Protein AF-A0A2P5N8L2-F1 (afdb_monomer_lite)

Sequence (151 aa):
MQLAEHYARPVFGKLGGFFQRVNDFKDTFNIRWGRIEFDMFHGLSANLKVVIKVYRDAVCETYIVDTDPYDIEWDRHKRATRDFYIQPFSTHFGRINCVKFSFIVHLGEHAIPSRNEYIFMDWHQLQDGQHQHHSMTDEHATPNRHRTHEI

pLDDT: mean 90.93, std 7.06, range [54.38, 98.31]

Structure (mmCIF, N/CA/C/O backbone):
data_AF-A0A2P5N8L2-F1
#
_entry.id   AF-A0A2P5N8L2-F1
#
loop_
_atom_site.group_PDB
_atom_site.id
_atom_site.type_symbol
_atom_site.label_atom_id
_atom_site.label_alt_id
_atom_site.label_comp_id
_atom_site.label_asym_id
_atom_site.label_entity_id
_atom_site.label_seq_id
_atom_site.pdbx_PDB_ins_code
_atom_site.Cartn_x
_atom_site.Cartn_y
_atom_site.Cartn_z
_atom_site.occupancy
_atom_site.B_iso_or_equiv
_atom_site.auth_seq_id
_atom_site.auth_comp_id
_atom_site.auth_asym_id
_atom_site.auth_atom_id
_atom_site.pdbx_PDB_model_num
ATOM 1 N N . MET A 1 1 ? 7.253 -19.090 -13.077 1.00 62.72 1 MET A N 1
ATOM 2 C CA . MET A 1 1 ? 6.172 -18.170 -12.667 1.00 62.72 1 MET A CA 1
ATOM 3 C C . MET A 1 1 ? 6.784 -16.787 -12.546 1.00 62.72 1 MET A C 1
ATOM 5 O O . MET A 1 1 ? 7.784 -16.664 -11.849 1.00 62.72 1 MET A O 1
ATOM 9 N N . GLN A 1 2 ? 6.292 -15.801 -13.296 1.00 81.06 2 GLN A N 1
ATOM 10 C CA . GLN A 1 2 ? 6.745 -14.417 -13.132 1.00 81.06 2 GLN A CA 1
ATOM 11 C C . GLN A 1 2 ? 6.277 -13.910 -11.762 1.00 81.06 2 GLN A C 1
ATOM 13 O O . GLN A 1 2 ? 5.165 -14.223 -11.340 1.00 81.06 2 GLN A O 1
ATOM 18 N N . LEU A 1 3 ? 7.150 -13.201 -11.050 1.00 89.00 3 LEU A N 1
ATOM 19 C CA . LEU A 1 3 ? 6.855 -12.599 -9.752 1.00 89.00 3 LEU A CA 1
ATOM 20 C C . LEU A 1 3 ? 6.806 -11.088 -9.927 1.00 89.00 3 LEU A C 1
ATOM 22 O O . LEU A 1 3 ? 7.628 -10.538 -10.661 1.00 89.00 3 LEU A O 1
ATOM 26 N N . ALA A 1 4 ? 5.882 -10.418 -9.240 1.00 93.06 4 ALA A N 1
ATOM 27 C CA . ALA A 1 4 ? 5.792 -8.963 -9.312 1.00 93.06 4 ALA A CA 1
ATOM 28 C C . ALA A 1 4 ? 7.102 -8.300 -8.857 1.00 93.06 4 ALA A C 1
ATOM 30 O O . ALA A 1 4 ? 7.502 -7.282 -9.413 1.00 93.06 4 ALA A O 1
ATOM 31 N N . GLU A 1 5 ? 7.811 -8.927 -7.915 1.00 94.31 5 GLU A N 1
ATOM 32 C CA . GLU A 1 5 ? 9.109 -8.492 -7.397 1.00 94.31 5 GLU A CA 1
ATOM 33 C C . GLU A 1 5 ? 10.221 -8.436 -8.462 1.00 94.31 5 GLU A C 1
ATOM 35 O O . GLU A 1 5 ? 11.207 -7.731 -8.274 1.00 94.31 5 GLU A O 1
ATOM 40 N N . HIS A 1 6 ? 10.078 -9.134 -9.597 1.00 94.25 6 HIS A N 1
ATOM 41 C CA . HIS A 1 6 ? 11.011 -8.985 -10.723 1.00 94.25 6 HIS A CA 1
ATOM 42 C C . HIS A 1 6 ? 10.843 -7.644 -11.452 1.00 94.25 6 HIS A C 1
ATOM 44 O O . HIS A 1 6 ? 11.760 -7.207 -12.140 1.00 94.25 6 HIS A O 1
ATOM 50 N N . TYR A 1 7 ? 9.680 -7.005 -11.315 1.00 95.12 7 TYR A N 1
ATOM 51 C CA . TYR A 1 7 ? 9.326 -5.770 -12.013 1.00 95.12 7 TYR A CA 1
ATOM 52 C C . TYR A 1 7 ? 9.237 -4.568 -11.084 1.00 95.12 7 TYR A C 1
ATOM 54 O O . TYR A 1 7 ? 9.360 -3.442 -11.556 1.00 95.12 7 TYR A O 1
ATOM 62 N N . ALA A 1 8 ? 8.989 -4.783 -9.794 1.00 96.06 8 ALA A N 1
ATOM 63 C CA . ALA A 1 8 ? 8.786 -3.705 -8.846 1.00 96.06 8 ALA A CA 1
ATOM 64 C C . ALA A 1 8 ? 9.315 -4.057 -7.460 1.00 96.06 8 ALA A C 1
ATOM 66 O O . ALA A 1 8 ? 9.158 -5.182 -6.987 1.00 96.06 8 ALA A O 1
ATOM 67 N N . ARG A 1 9 ? 9.875 -3.065 -6.772 1.00 95.88 9 ARG A N 1
ATOM 68 C CA . ARG A 1 9 ? 10.335 -3.190 -5.390 1.00 95.88 9 ARG A CA 1
ATOM 69 C C . ARG A 1 9 ? 9.760 -2.054 -4.548 1.00 95.88 9 ARG A C 1
ATOM 71 O O . ARG A 1 9 ? 9.991 -0.899 -4.898 1.00 95.88 9 ARG A O 1
ATOM 78 N N . PRO A 1 10 ? 9.059 -2.334 -3.434 1.00 96.12 10 PRO A N 1
ATOM 79 C CA . PRO A 1 10 ? 8.717 -1.285 -2.484 1.00 96.12 10 PRO A CA 1
ATOM 80 C C . PRO A 1 10 ? 9.999 -0.744 -1.848 1.00 96.12 10 PRO A C 1
ATOM 82 O O . PRO A 1 10 ? 10.860 -1.518 -1.427 1.00 96.12 10 PRO A O 1
ATOM 85 N N . VAL A 1 11 ? 10.126 0.579 -1.768 1.00 95.44 11 VAL A N 1
ATOM 86 C CA . VAL A 1 11 ? 11.339 1.236 -1.252 1.00 95.44 11 VAL A CA 1
ATOM 87 C C . VAL A 1 11 ? 11.077 2.110 -0.039 1.00 95.44 11 VAL A C 1
ATOM 89 O O . VAL A 1 11 ? 11.928 2.182 0.847 1.00 95.44 11 VAL A O 1
ATOM 92 N N . PHE A 1 12 ? 9.904 2.737 0.054 1.00 95.25 12 PHE A N 1
ATOM 93 C CA . PHE A 1 12 ? 9.638 3.702 1.116 1.00 95.25 12 PHE A CA 1
ATOM 94 C C . PHE A 1 12 ? 8.171 3.750 1.533 1.00 95.25 12 PHE A C 1
ATOM 96 O O . PHE A 1 12 ? 7.277 3.621 0.697 1.00 95.25 12 PHE A O 1
ATOM 103 N N . GLY A 1 13 ? 7.933 3.986 2.823 1.00 95.06 13 GLY A N 1
ATOM 104 C CA . GLY A 1 13 ? 6.614 4.232 3.398 1.00 95.06 13 GLY A CA 1
ATOM 105 C C . GLY A 1 13 ? 6.562 5.528 4.186 1.00 95.06 13 GLY A C 1
ATOM 106 O O . GLY A 1 13 ? 7.509 5.898 4.883 1.00 95.06 13 GLY A O 1
ATOM 107 N N . LYS A 1 14 ? 5.426 6.215 4.080 1.00 95.75 14 LYS A N 1
ATOM 108 C CA . LYS A 1 14 ? 5.109 7.441 4.815 1.00 95.75 14 LYS A CA 1
ATOM 109 C C . LYS A 1 14 ? 3.773 7.266 5.507 1.00 95.75 14 LYS A C 1
ATOM 111 O O . LYS A 1 14 ? 2.795 6.972 4.829 1.00 95.75 14 LYS A O 1
ATOM 116 N N . LEU A 1 15 ? 3.722 7.500 6.811 1.00 94.69 15 LEU A N 1
ATOM 117 C CA . LEU A 1 15 ? 2.479 7.590 7.568 1.00 94.69 15 LEU A CA 1
ATOM 118 C C . LEU A 1 15 ? 2.409 8.958 8.240 1.00 94.69 15 LEU A C 1
ATOM 120 O O . LEU A 1 15 ? 3.269 9.324 9.041 1.00 94.69 15 LEU A O 1
ATOM 124 N N . GLY A 1 16 ? 1.381 9.723 7.898 1.00 94.00 16 GLY A N 1
ATOM 125 C CA . GLY A 1 16 ? 1.122 11.021 8.501 1.00 94.00 16 GLY A CA 1
ATOM 126 C C . GLY A 1 16 ? 0.692 10.918 9.962 1.00 94.00 16 GLY A C 1
ATOM 127 O O . GLY A 1 16 ? 0.313 9.850 10.455 1.00 94.00 16 GLY A O 1
ATOM 128 N N . GLY A 1 17 ? 0.715 12.054 10.655 1.00 93.38 17 GLY A N 1
ATOM 129 C CA . GLY A 1 17 ? 0.141 12.169 11.993 1.00 93.38 17 GLY A CA 1
ATOM 130 C C . GLY A 1 17 ? -1.385 12.043 11.997 1.00 93.38 17 GLY A C 1
ATOM 131 O O . GLY A 1 17 ? -2.035 11.954 10.949 1.00 93.38 17 GLY A O 1
ATOM 132 N N . PHE A 1 18 ? -1.969 12.033 13.194 1.00 92.56 18 PHE A N 1
ATOM 133 C CA . PHE A 1 18 ? -3.422 12.037 13.348 1.00 92.56 18 PHE A CA 1
ATOM 134 C C . PHE A 1 18 ? -4.020 13.370 12.910 1.00 92.56 18 PHE A C 1
ATOM 136 O O . PHE A 1 18 ? -3.528 14.438 13.272 1.00 92.56 18 PHE A O 1
ATOM 143 N N . PHE A 1 19 ? -5.146 13.303 12.210 1.00 93.69 19 PHE A N 1
ATOM 144 C CA . PHE A 1 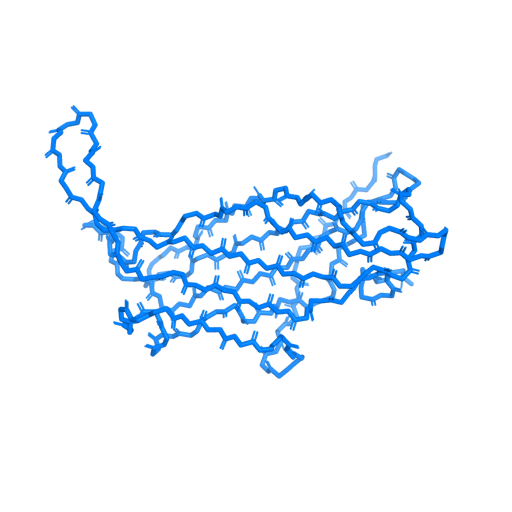19 ? -5.997 14.462 11.991 1.00 93.69 19 PHE A CA 1
ATOM 145 C C . PHE A 1 19 ? -7.470 14.063 12.029 1.00 93.69 19 PHE A C 1
ATOM 147 O O . PHE A 1 19 ? -7.843 12.931 11.710 1.00 93.69 19 PHE A O 1
ATOM 154 N N . GLN A 1 20 ? -8.307 15.004 12.455 1.00 93.44 20 GLN A N 1
ATOM 155 C CA . GLN A 1 20 ? -9.721 14.762 12.700 1.00 93.44 20 GLN A CA 1
ATOM 156 C C . GLN A 1 20 ? -10.543 14.986 11.428 1.00 93.44 20 GLN A C 1
ATOM 158 O O . GLN A 1 20 ? -10.309 15.917 10.649 1.00 93.44 20 GLN A O 1
ATOM 163 N N . ARG A 1 21 ? -11.542 14.133 11.233 1.00 93.81 21 ARG A N 1
ATOM 164 C CA . ARG A 1 21 ? -12.612 14.290 10.252 1.00 93.81 21 ARG A CA 1
ATOM 165 C C . ARG A 1 21 ? -13.960 14.187 10.948 1.00 93.81 21 ARG A C 1
ATOM 167 O O . ARG A 1 21 ? -14.063 13.688 12.067 1.00 93.81 21 ARG A O 1
ATOM 174 N N . VAL A 1 22 ? -14.974 14.704 10.268 1.00 92.88 22 VAL A N 1
ATOM 175 C CA . VAL A 1 22 ? -16.368 14.677 10.702 1.00 92.88 22 VAL A CA 1
ATOM 176 C C . VAL A 1 22 ? -17.162 13.996 9.596 1.00 92.88 22 VAL A C 1
ATOM 178 O O . VAL A 1 22 ? -16.955 14.325 8.427 1.00 92.88 22 VAL A O 1
ATOM 181 N N . ASN A 1 23 ? -17.999 13.018 9.943 1.00 89.12 23 ASN A N 1
ATOM 182 C CA . ASN A 1 23 ? -18.894 12.370 8.980 1.00 89.12 23 ASN A CA 1
ATOM 183 C C . ASN A 1 23 ? -20.204 13.167 8.828 1.00 89.12 23 ASN A C 1
ATOM 185 O O . ASN A 1 23 ? -20.453 14.140 9.543 1.00 89.12 23 ASN A O 1
ATOM 189 N N . ASP A 1 24 ? -21.081 12.709 7.936 1.00 93.44 24 ASP A N 1
ATOM 190 C CA . ASP A 1 24 ? -22.389 13.334 7.700 1.00 93.44 24 ASP A CA 1
ATOM 191 C C . ASP A 1 24 ? -23.321 13.275 8.927 1.00 93.44 24 ASP A C 1
ATOM 193 O O . ASP A 1 24 ? -24.225 14.099 9.069 1.00 93.44 24 ASP A O 1
ATOM 197 N N . PHE A 1 25 ? -23.066 12.349 9.858 1.00 92.00 25 PHE A N 1
ATOM 198 C CA . PHE A 1 25 ? -23.776 12.214 11.135 1.00 92.00 25 PHE A CA 1
ATOM 199 C C . PHE A 1 25 ? -23.221 13.119 12.246 1.00 92.00 25 PHE A C 1
ATOM 201 O O . PHE A 1 25 ? -23.744 13.111 13.358 1.00 92.00 25 PHE A O 1
ATOM 208 N N . LYS A 1 26 ? -22.209 13.946 11.942 1.00 90.69 26 LYS A N 1
ATOM 209 C CA . LYS A 1 26 ? -21.472 14.810 12.882 1.00 90.69 26 LYS A CA 1
ATOM 210 C C . LYS A 1 26 ? -20.614 14.064 13.905 1.00 90.69 26 LYS A C 1
ATOM 212 O O . LYS A 1 26 ? -20.100 14.692 14.833 1.00 90.69 26 LYS A O 1
ATOM 217 N N . ASP A 1 27 ? -20.386 12.770 13.715 1.00 88.88 27 ASP A N 1
ATOM 218 C CA . ASP A 1 27 ? -19.411 12.042 14.514 1.00 88.88 27 ASP A CA 1
ATOM 219 C C . ASP A 1 27 ? -18.009 12.447 14.092 1.00 88.88 27 ASP A C 1
ATOM 221 O O . ASP A 1 27 ? -17.670 12.499 12.903 1.00 88.88 27 ASP A O 1
ATOM 225 N N . THR A 1 28 ? -17.172 12.696 15.089 1.00 91.00 28 THR A N 1
ATOM 226 C CA . THR A 1 28 ? -15.777 13.036 14.857 1.00 91.00 28 THR A CA 1
ATOM 227 C C . THR A 1 28 ? -14.883 11.825 15.064 1.00 91.00 28 THR A C 1
ATOM 229 O O . THR A 1 28 ? -15.039 11.092 16.040 1.00 91.00 28 THR A O 1
ATOM 232 N N . PHE A 1 29 ? -13.918 11.635 14.173 1.00 90.94 29 PHE A N 1
ATOM 233 C CA . PHE A 1 29 ? -12.988 10.514 14.226 1.00 90.94 29 PHE A CA 1
ATOM 234 C C . PHE A 1 29 ? -11.620 10.921 13.685 1.00 90.94 29 PHE A C 1
ATOM 236 O O . PHE A 1 29 ? -11.500 11.825 12.859 1.00 90.94 29 PHE A O 1
ATOM 243 N N . ASN A 1 30 ? -10.576 10.248 14.164 1.00 91.88 30 ASN A N 1
ATOM 244 C CA . ASN A 1 30 ? -9.213 10.484 13.706 1.00 91.88 30 ASN A CA 1
ATOM 245 C C . ASN A 1 30 ? -8.864 9.533 12.566 1.00 91.88 30 ASN A C 1
ATOM 247 O O . ASN A 1 30 ? -9.161 8.338 12.627 1.00 91.88 30 ASN A O 1
ATOM 251 N N . ILE A 1 31 ? -8.177 10.063 11.562 1.00 93.81 31 ILE A N 1
ATOM 252 C CA . ILE A 1 31 ? -7.580 9.293 10.477 1.00 93.81 31 ILE A CA 1
ATOM 253 C C . ILE A 1 31 ? -6.101 9.641 10.333 1.00 93.81 31 ILE A C 1
ATOM 255 O O . ILE A 1 31 ? -5.624 10.660 10.837 1.00 93.81 31 ILE A O 1
ATOM 259 N N . ARG A 1 32 ? -5.372 8.761 9.652 1.00 94.31 32 ARG A N 1
ATOM 260 C CA . ARG A 1 32 ? -3.986 8.970 9.229 1.00 94.31 32 ARG A CA 1
ATOM 261 C C . ARG A 1 32 ? -3.896 8.673 7.743 1.00 94.31 32 ARG A C 1
ATOM 263 O O . ARG A 1 32 ? -4.578 7.769 7.262 1.00 94.31 32 ARG A O 1
ATOM 270 N N . TRP A 1 33 ? -3.080 9.433 7.025 1.00 95.69 33 TRP A N 1
ATOM 271 C CA . TRP A 1 33 ? -2.813 9.175 5.613 1.00 95.69 33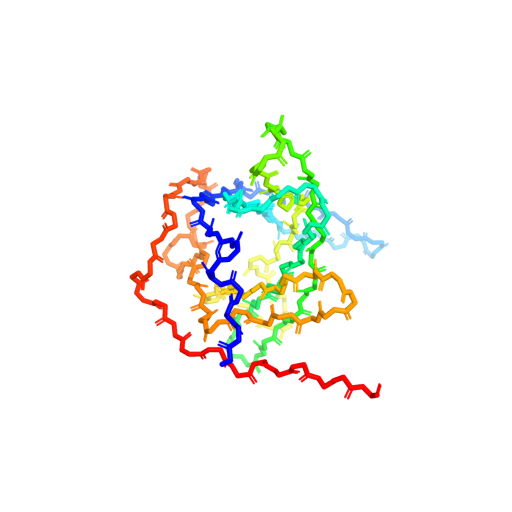 TRP A CA 1
ATOM 272 C C . TRP A 1 33 ? -1.527 8.367 5.463 1.00 95.69 33 TRP A C 1
ATOM 274 O O . TRP A 1 33 ? -0.587 8.553 6.235 1.00 95.69 33 TRP A O 1
ATOM 284 N N . GLY A 1 34 ? -1.495 7.471 4.487 1.00 95.94 34 GLY A N 1
ATOM 285 C CA . GLY A 1 34 ? -0.356 6.636 4.152 1.00 95.94 34 GLY A CA 1
ATOM 286 C C . GLY A 1 34 ? 0.019 6.773 2.682 1.00 95.94 34 GLY A C 1
ATOM 287 O O . GLY A 1 34 ? -0.839 7.031 1.836 1.00 95.94 34 GLY A O 1
ATOM 288 N N . ARG A 1 35 ? 1.305 6.591 2.383 1.00 97.38 35 ARG A N 1
ATOM 289 C CA . ARG A 1 35 ? 1.838 6.555 1.019 1.00 97.38 35 ARG A CA 1
ATOM 290 C C . ARG A 1 35 ? 2.999 5.574 0.916 1.00 97.38 35 ARG A C 1
ATOM 292 O O . ARG A 1 35 ? 3.848 5.543 1.805 1.00 97.38 35 ARG A O 1
ATOM 299 N N . ILE A 1 36 ? 3.038 4.795 -0.163 1.00 97.69 36 ILE A N 1
ATOM 300 C CA . ILE A 1 36 ? 4.093 3.807 -0.436 1.00 97.69 36 ILE A CA 1
ATOM 301 C C . ILE A 1 36 ? 4.724 4.113 -1.793 1.00 97.69 36 ILE A C 1
ATOM 303 O O . ILE A 1 36 ? 4.014 4.391 -2.760 1.00 97.69 36 ILE A O 1
ATOM 307 N N . GLU A 1 37 ? 6.050 4.065 -1.857 1.00 97.75 37 GLU A N 1
ATOM 308 C CA . GLU A 1 37 ? 6.848 4.300 -3.061 1.00 97.75 37 GLU A CA 1
ATOM 309 C C . GLU A 1 37 ? 7.522 3.006 -3.529 1.00 97.75 37 GLU A C 1
ATOM 311 O O . GLU A 1 37 ? 7.927 2.168 -2.715 1.00 97.75 37 GLU A O 1
ATOM 316 N N . PHE A 1 38 ? 7.647 2.867 -4.848 1.00 97.62 38 PHE A N 1
ATOM 317 C CA . PHE A 1 38 ? 8.187 1.701 -5.535 1.00 97.62 38 PHE A CA 1
ATOM 318 C C . PHE A 1 38 ? 9.185 2.120 -6.611 1.00 97.62 38 PHE A C 1
ATOM 320 O O . PHE A 1 38 ? 8.910 3.041 -7.385 1.00 97.62 38 PHE A O 1
ATOM 327 N N . ASP A 1 39 ? 10.277 1.368 -6.713 1.00 97.00 39 ASP A N 1
ATOM 328 C CA . ASP A 1 39 ? 11.113 1.340 -7.910 1.00 97.00 39 ASP A CA 1
ATOM 329 C C . ASP A 1 39 ? 10.533 0.318 -8.894 1.00 97.00 39 ASP A C 1
ATOM 331 O O . ASP A 1 39 ? 10.191 -0.797 -8.494 1.00 97.00 39 ASP A O 1
ATOM 335 N N . MET A 1 40 ? 10.430 0.686 -10.173 1.00 96.50 40 MET A N 1
ATOM 336 C CA . MET A 1 40 ? 9.958 -0.176 -11.259 1.00 96.50 40 MET A CA 1
ATOM 337 C C . MET A 1 40 ? 11.102 -0.469 -12.231 1.00 96.50 40 MET A C 1
ATOM 339 O O . MET A 1 40 ? 11.661 0.442 -12.841 1.00 96.50 40 MET A O 1
ATOM 343 N N . PHE A 1 41 ? 11.401 -1.748 -12.441 1.00 94.31 41 PHE A N 1
ATOM 344 C CA . PHE A 1 41 ? 12.468 -2.246 -13.322 1.00 94.31 41 PHE A CA 1
ATOM 345 C C . PHE A 1 41 ? 11.958 -2.552 -14.737 1.00 94.31 41 PHE A C 1
ATOM 347 O O . PHE A 1 41 ? 12.379 -3.510 -15.383 1.00 94.31 41 PHE A O 1
ATOM 354 N N . HIS A 1 42 ? 10.977 -1.770 -15.181 1.00 91.00 42 HIS A N 1
ATOM 355 C CA . HIS A 1 42 ? 10.390 -1.852 -16.507 1.00 91.00 42 HIS A CA 1
ATOM 356 C C . HIS A 1 42 ? 9.941 -0.454 -16.950 1.00 91.00 42 HIS A C 1
ATOM 358 O O . HIS A 1 42 ? 9.595 0.395 -16.118 1.00 91.00 42 HIS A O 1
ATOM 364 N N . GLY A 1 43 ? 9.901 -0.225 -18.265 1.00 85.69 43 GLY A N 1
ATOM 365 C CA . GLY A 1 43 ? 9.353 1.003 -18.839 1.00 85.69 43 GLY A CA 1
ATOM 366 C C . GLY A 1 43 ? 7.870 1.210 -18.489 1.00 85.69 43 GLY A C 1
ATOM 367 O O . GLY A 1 43 ? 7.209 0.323 -17.941 1.00 85.69 43 GLY A O 1
ATOM 368 N N . LEU A 1 44 ? 7.328 2.377 -18.854 1.00 86.62 44 LEU A N 1
ATOM 369 C CA . LEU A 1 44 ? 5.981 2.858 -18.483 1.00 86.62 44 LEU A CA 1
ATOM 370 C C . LEU A 1 44 ? 4.795 1.932 -18.794 1.00 86.62 44 LEU A C 1
ATOM 372 O O . LEU A 1 44 ? 3.703 2.152 -18.272 1.00 86.62 44 LEU A O 1
ATOM 376 N N . SER A 1 45 ? 4.971 0.923 -19.645 1.00 89.00 45 SER A N 1
ATOM 377 C CA . SER A 1 45 ? 3.931 -0.069 -19.926 1.00 89.00 45 SER A CA 1
ATOM 378 C C . SER A 1 45 ? 3.608 -0.969 -18.728 1.00 89.00 45 SER A C 1
ATOM 380 O O . SER A 1 45 ? 2.552 -1.599 -18.726 1.00 89.00 45 SER A O 1
ATOM 382 N N . ALA A 1 46 ? 4.473 -1.015 -17.708 1.00 92.25 46 ALA A N 1
ATOM 383 C CA . ALA A 1 46 ? 4.190 -1.689 -16.447 1.00 92.25 46 ALA A CA 1
ATOM 384 C C . ALA A 1 46 ? 3.435 -0.757 -15.484 1.00 92.25 46 ALA A C 1
ATOM 386 O O . ALA A 1 46 ? 3.941 0.290 -15.074 1.00 92.25 46 ALA A O 1
ATOM 387 N N . ASN A 1 47 ? 2.233 -1.161 -15.079 1.00 94.69 47 ASN A N 1
ATOM 388 C CA . ASN A 1 47 ? 1.449 -0.478 -14.050 1.00 94.69 47 ASN A CA 1
ATOM 389 C C . ASN A 1 47 ? 1.491 -1.270 -12.732 1.00 94.69 47 ASN A C 1
ATOM 391 O O . ASN A 1 47 ? 1.722 -2.476 -12.737 1.00 94.69 47 ASN A O 1
ATOM 395 N N . LEU A 1 48 ? 1.255 -0.606 -11.602 1.00 96.62 48 LEU A N 1
ATOM 396 C CA . LEU A 1 48 ? 1.250 -1.221 -10.278 1.00 96.62 48 LEU A CA 1
ATOM 397 C C . LEU A 1 48 ? 0.013 -0.787 -9.490 1.00 96.62 48 LEU A C 1
ATOM 399 O O . LEU A 1 48 ? -0.279 0.403 -9.370 1.00 96.62 48 LEU A O 1
ATOM 403 N N . LYS A 1 49 ? -0.698 -1.753 -8.912 1.00 96.81 49 LYS A N 1
ATOM 404 C CA . LYS A 1 49 ? -1.756 -1.510 -7.923 1.00 96.81 49 LYS A CA 1
ATOM 405 C C . LYS A 1 49 ? -1.343 -2.096 -6.585 1.00 96.81 49 LYS A C 1
ATOM 407 O O . LYS A 1 49 ? -0.727 -3.160 -6.538 1.00 96.81 49 LYS A O 1
ATOM 412 N N . VAL A 1 50 ? -1.689 -1.416 -5.498 1.00 97.50 50 VAL A N 1
ATOM 413 C CA . VAL A 1 50 ? -1.353 -1.858 -4.141 1.00 97.50 50 VAL A CA 1
ATOM 414 C C . VAL A 1 50 ? -2.605 -2.355 -3.443 1.00 97.50 50 VAL A C 1
ATOM 416 O O . VAL A 1 50 ? -3.626 -1.680 -3.440 1.00 97.50 50 VAL A O 1
ATOM 419 N N . VAL A 1 51 ? -2.521 -3.527 -2.828 1.00 96.94 51 VAL A N 1
ATOM 420 C CA . VAL A 1 51 ? -3.564 -4.088 -1.973 1.00 96.94 51 VAL A CA 1
ATOM 421 C C . VAL A 1 51 ? -3.164 -3.840 -0.522 1.00 96.94 51 VAL A C 1
ATOM 423 O O . VAL A 1 51 ? -2.232 -4.473 -0.026 1.00 96.94 51 VAL A O 1
ATOM 426 N N . ILE A 1 52 ? -3.860 -2.935 0.159 1.00 96.88 52 ILE A N 1
ATOM 427 C CA . ILE A 1 52 ? -3.661 -2.626 1.579 1.00 96.88 52 ILE A CA 1
ATOM 428 C C . ILE A 1 52 ? -4.559 -3.529 2.419 1.00 96.88 52 ILE A C 1
ATOM 430 O O . ILE A 1 52 ? -5.748 -3.655 2.135 1.00 96.88 52 ILE A O 1
ATOM 434 N N . LYS A 1 53 ? -3.998 -4.123 3.473 1.00 95.69 53 LYS A N 1
ATOM 435 C CA . LYS A 1 53 ? -4.708 -4.928 4.469 1.00 95.69 53 LYS A CA 1
ATOM 436 C C . LYS A 1 53 ? -4.552 -4.303 5.845 1.00 95.69 53 LYS A C 1
ATOM 438 O O . LYS A 1 53 ? -3.443 -4.243 6.379 1.00 95.69 53 LYS A O 1
ATOM 443 N N . VAL A 1 54 ? -5.659 -3.849 6.417 1.00 95.38 54 VAL A N 1
ATOM 444 C CA . VAL A 1 54 ? -5.710 -3.244 7.749 1.00 95.38 54 VAL A CA 1
ATOM 445 C C . VAL A 1 54 ? -6.280 -4.269 8.718 1.00 95.38 54 VAL A C 1
ATOM 447 O O . VAL A 1 54 ? -7.473 -4.568 8.695 1.00 95.38 54 VAL A O 1
ATOM 450 N N . TYR A 1 55 ? -5.412 -4.818 9.562 1.00 94.38 55 TYR A N 1
ATOM 451 C CA . TYR A 1 55 ? -5.777 -5.812 10.561 1.00 94.38 55 TYR A CA 1
ATOM 452 C C . TYR A 1 55 ? -6.205 -5.128 11.859 1.00 94.38 55 TYR A C 1
ATOM 454 O O . TYR A 1 55 ? -5.478 -4.295 12.406 1.00 94.38 55 TYR A O 1
ATOM 462 N N . ARG A 1 56 ? -7.370 -5.527 12.364 1.00 92.81 56 ARG A N 1
ATOM 463 C CA . ARG A 1 56 ? -7.908 -5.214 13.694 1.00 92.81 56 ARG A CA 1
ATOM 464 C C . ARG A 1 56 ? -8.152 -6.525 14.441 1.00 92.81 56 ARG A C 1
ATOM 466 O O . ARG A 1 56 ? -8.005 -7.596 13.855 1.00 92.81 56 ARG A O 1
ATOM 473 N N . ASP A 1 57 ? -8.568 -6.450 15.700 1.00 84.38 57 ASP A N 1
ATOM 474 C CA . ASP A 1 57 ? -8.776 -7.636 16.547 1.00 84.38 57 ASP A CA 1
ATOM 475 C C . ASP A 1 57 ? -9.679 -8.704 15.903 1.00 84.38 57 ASP A C 1
ATOM 477 O O . ASP A 1 57 ? -9.359 -9.890 15.940 1.00 84.38 57 ASP A O 1
ATOM 481 N N . ALA A 1 58 ? -10.791 -8.291 15.284 1.00 82.69 58 ALA A N 1
ATOM 482 C CA . ALA A 1 58 ? -11.800 -9.210 14.746 1.00 82.69 58 ALA A CA 1
ATOM 483 C C . ALA A 1 58 ? -11.979 -9.148 13.219 1.00 82.69 58 ALA A C 1
ATOM 485 O O . ALA A 1 58 ? -12.671 -9.996 12.656 1.00 82.69 58 ALA A O 1
ATOM 486 N N . VAL A 1 59 ? -11.403 -8.150 12.538 1.00 92.31 59 VAL A N 1
ATOM 487 C CA . VAL A 1 59 ? -11.638 -7.916 11.102 1.00 92.31 59 VAL A CA 1
ATOM 488 C C . VAL A 1 59 ? -10.342 -7.574 10.372 1.00 92.31 59 VAL A C 1
ATOM 490 O O . VAL A 1 59 ? -9.420 -6.997 10.948 1.00 92.31 59 VAL A O 1
ATOM 493 N N . CYS A 1 60 ? -10.299 -7.885 9.078 1.00 93.06 60 CYS A N 1
ATOM 494 C CA . CYS A 1 60 ? -9.263 -7.412 8.167 1.00 93.06 60 CYS A CA 1
ATOM 495 C C . CYS A 1 60 ? -9.928 -6.665 7.012 1.00 93.06 60 CYS A C 1
ATOM 497 O O . CYS A 1 60 ? -10.631 -7.262 6.196 1.00 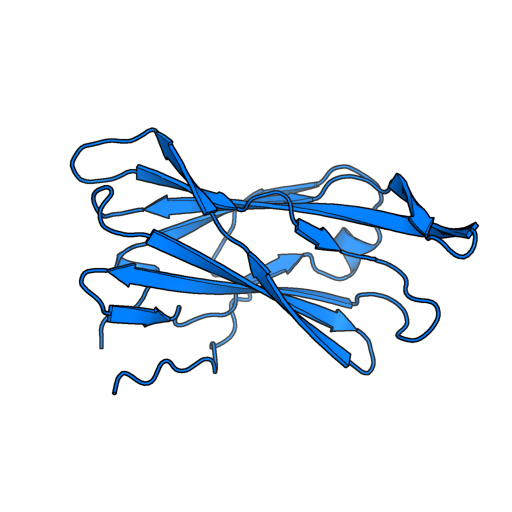93.06 60 CYS A O 1
ATOM 499 N N . GLU A 1 61 ? -9.724 -5.353 6.961 1.00 93.38 61 GLU A N 1
ATOM 500 C CA . GLU A 1 61 ? -10.209 -4.518 5.866 1.00 93.38 61 GLU A CA 1
ATOM 501 C C . GLU A 1 61 ? -9.207 -4.590 4.712 1.00 93.38 61 GLU A C 1
ATOM 503 O O . GLU A 1 61 ? -7.998 -4.505 4.934 1.00 93.38 61 GLU A O 1
ATOM 508 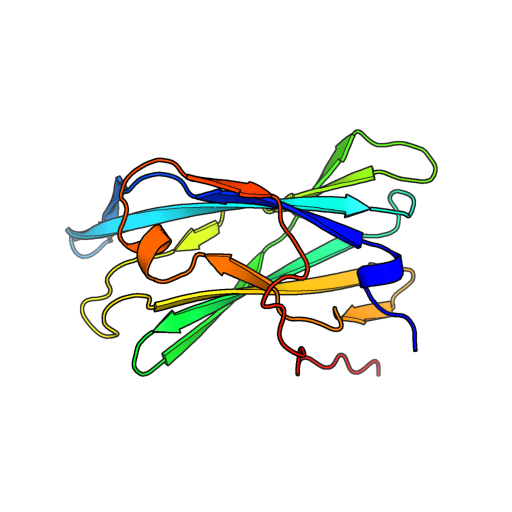N N . THR A 1 62 ? -9.692 -4.749 3.481 1.00 94.50 62 THR A N 1
ATOM 509 C CA . THR A 1 62 ? -8.838 -4.814 2.289 1.00 94.50 62 THR A CA 1
ATOM 510 C C . THR A 1 62 ? -9.229 -3.728 1.299 1.00 94.50 62 THR A C 1
ATOM 512 O O . THR A 1 62 ? -10.396 -3.614 0.934 1.00 94.50 62 THR A O 1
ATOM 515 N N . TYR A 1 63 ? -8.241 -2.966 0.837 1.00 94.06 63 TYR A N 1
ATOM 516 C CA . TYR A 1 63 ? -8.414 -1.862 -0.104 1.00 94.06 63 TYR A CA 1
ATOM 517 C C . TYR A 1 63 ? -7.443 -2.006 -1.272 1.00 94.06 63 TYR A C 1
ATOM 519 O O . TYR A 1 63 ? -6.331 -2.498 -1.091 1.00 94.06 63 TYR A O 1
ATOM 527 N N . ILE A 1 64 ? -7.835 -1.536 -2.455 1.00 95.94 64 ILE A N 1
ATOM 528 C CA . ILE A 1 64 ? -6.928 -1.391 -3.597 1.00 95.94 64 ILE A CA 1
ATOM 529 C C . ILE A 1 64 ? -6.645 0.093 -3.789 1.00 95.94 64 ILE A C 1
ATOM 531 O O . ILE A 1 64 ? -7.570 0.901 -3.844 1.00 95.94 64 ILE A O 1
ATOM 535 N N . VAL A 1 65 ? -5.368 0.440 -3.886 1.00 97.62 65 VAL A N 1
ATOM 536 C CA . VAL A 1 65 ? -4.885 1.808 -4.038 1.00 97.62 65 VAL A CA 1
ATOM 537 C C . VAL A 1 65 ? -4.139 1.921 -5.359 1.00 97.62 65 VAL A C 1
ATOM 539 O O . VAL A 1 65 ? -3.228 1.139 -5.654 1.00 97.62 65 VAL A O 1
ATOM 542 N N . ASP A 1 66 ? -4.545 2.905 -6.155 1.00 97.50 66 ASP A N 1
ATOM 543 C CA . ASP A 1 66 ? -3.868 3.252 -7.397 1.00 97.50 66 ASP A CA 1
ATOM 544 C C . ASP A 1 66 ? -2.526 3.928 -7.130 1.00 97.50 66 ASP A C 1
ATOM 546 O O . ASP A 1 66 ? -2.317 4.581 -6.102 1.00 97.50 66 ASP A O 1
ATOM 550 N N . THR A 1 67 ? -1.624 3.789 -8.096 1.00 97.88 67 THR A N 1
ATOM 551 C CA . THR A 1 67 ? -0.325 4.450 -8.072 1.00 97.88 67 THR A CA 1
ATOM 552 C C . THR A 1 67 ? -0.158 5.362 -9.275 1.00 97.88 67 THR A C 1
ATOM 554 O O . THR A 1 67 ? -0.616 5.039 -10.373 1.00 97.88 67 THR A O 1
ATOM 557 N N . ASP A 1 68 ? 0.543 6.472 -9.083 1.00 97.25 68 ASP A N 1
ATOM 558 C CA . ASP A 1 68 ? 0.887 7.421 -10.137 1.00 97.25 68 ASP A CA 1
ATOM 559 C C . ASP A 1 68 ? 2.403 7.316 -10.447 1.00 97.25 68 ASP A C 1
ATOM 561 O O . ASP A 1 68 ? 3.210 7.181 -9.514 1.00 97.25 68 ASP A O 1
ATOM 565 N N . PRO A 1 69 ? 2.814 7.317 -11.733 1.00 96.62 69 PRO A N 1
ATOM 566 C CA . PRO A 1 69 ? 4.217 7.205 -12.125 1.00 96.62 69 PRO A CA 1
ATOM 567 C C . PRO A 1 69 ? 4.965 8.535 -11.980 1.00 96.62 69 PRO A C 1
ATOM 569 O O . PRO A 1 69 ? 4.397 9.609 -12.174 1.00 96.62 69 PRO A O 1
ATOM 572 N N . TYR A 1 70 ? 6.259 8.459 -11.688 1.00 96.25 70 TYR A N 1
ATOM 573 C CA . TYR A 1 70 ? 7.182 9.593 -11.646 1.00 96.25 70 TYR A CA 1
ATOM 574 C C . TYR A 1 70 ? 8.612 9.124 -11.935 1.00 96.25 70 TYR A C 1
ATOM 576 O O . TYR A 1 70 ? 8.854 7.921 -12.013 1.00 96.25 70 TYR A O 1
ATOM 584 N N . ASP A 1 71 ? 9.542 10.072 -12.102 1.00 94.69 71 ASP A N 1
ATOM 585 C CA . ASP A 1 71 ? 10.968 9.789 -12.349 1.00 94.69 71 ASP A CA 1
ATOM 586 C C . ASP A 1 71 ? 11.159 8.777 -13.494 1.00 94.69 71 ASP A C 1
ATOM 588 O O . ASP A 1 71 ? 11.617 7.651 -13.308 1.00 94.69 71 ASP A O 1
ATOM 592 N N . ILE A 1 72 ? 10.626 9.145 -14.661 1.00 94.38 72 ILE A N 1
ATOM 593 C CA . ILE A 1 72 ? 10.404 8.231 -15.779 1.00 94.38 72 ILE A CA 1
ATOM 594 C C . ILE A 1 72 ? 11.631 8.198 -16.682 1.00 94.38 72 ILE A C 1
ATOM 596 O O . ILE A 1 72 ? 12.041 9.222 -17.227 1.00 94.38 72 ILE A O 1
ATOM 600 N N . GLU A 1 73 ? 12.117 6.991 -16.935 1.00 91.31 73 GLU A N 1
ATOM 601 C CA . GLU A 1 73 ? 13.113 6.684 -17.947 1.00 91.31 73 GLU A CA 1
ATOM 602 C C . GLU A 1 73 ? 12.569 5.645 -18.942 1.00 91.31 73 GLU A C 1
ATOM 604 O O . GLU A 1 73 ? 11.443 5.153 -18.827 1.00 91.31 73 GLU A O 1
ATOM 609 N N . TRP A 1 74 ? 13.352 5.331 -19.975 1.00 86.94 74 TRP A N 1
ATOM 610 C CA . TRP A 1 74 ? 12.914 4.431 -21.043 1.00 86.94 74 TRP A CA 1
ATOM 611 C C . TRP A 1 74 ? 12.748 2.974 -20.565 1.00 86.94 74 TRP A C 1
ATOM 613 O O . TRP A 1 74 ? 11.835 2.289 -21.026 1.00 86.94 74 TRP A O 1
ATOM 623 N N . ASP A 1 75 ? 13.588 2.512 -19.631 1.00 90.06 75 ASP A N 1
ATOM 624 C CA . ASP A 1 75 ? 13.614 1.138 -19.101 1.00 90.06 75 ASP A CA 1
ATOM 625 C C . ASP A 1 75 ? 13.176 1.008 -17.639 1.00 90.06 75 ASP A C 1
ATOM 627 O O . ASP A 1 75 ? 12.985 -0.108 -17.154 1.00 90.06 75 ASP A O 1
ATOM 631 N N . ARG A 1 76 ? 12.996 2.124 -16.933 1.00 93.25 76 ARG A N 1
ATOM 632 C CA . ARG A 1 76 ? 12.634 2.156 -15.514 1.00 93.25 76 ARG A CA 1
ATOM 633 C C . ARG A 1 76 ? 11.792 3.373 -15.185 1.00 93.25 76 ARG A C 1
ATOM 635 O O . ARG A 1 76 ? 11.802 4.368 -15.903 1.00 93.25 76 ARG A O 1
ATOM 642 N N . HIS A 1 77 ? 11.073 3.301 -14.079 1.00 96.38 77 HIS A N 1
ATOM 643 C CA . HIS A 1 77 ? 10.402 4.459 -13.500 1.00 96.38 77 HIS A CA 1
ATOM 644 C C . HIS A 1 77 ? 10.162 4.233 -12.009 1.00 96.38 77 HIS A C 1
ATOM 646 O O . HIS A 1 77 ? 10.472 3.168 -11.476 1.00 96.38 77 HIS A O 1
ATOM 652 N N . LYS A 1 78 ? 9.575 5.211 -11.328 1.00 97.06 78 LYS A N 1
ATOM 653 C CA . LYS A 1 78 ? 9.055 5.037 -9.973 1.00 97.06 78 LYS A CA 1
ATOM 654 C C . LYS A 1 78 ? 7.545 5.168 -9.960 1.00 97.06 78 LYS A C 1
ATOM 656 O O . LYS A 1 78 ? 6.950 5.813 -10.826 1.00 97.06 78 LYS A O 1
ATOM 661 N N . ARG A 1 79 ? 6.903 4.556 -8.970 1.00 97.62 79 ARG A N 1
ATOM 662 C CA . ARG A 1 79 ? 5.464 4.715 -8.731 1.00 97.62 79 ARG A CA 1
ATOM 663 C C . ARG A 1 79 ? 5.201 4.947 -7.263 1.00 97.62 79 ARG A C 1
ATOM 665 O O . ARG A 1 79 ? 5.837 4.344 -6.407 1.00 97.62 79 ARG A O 1
ATOM 672 N N . ALA A 1 80 ? 4.255 5.825 -6.971 1.00 97.94 80 ALA A N 1
ATOM 673 C CA . ALA A 1 80 ? 3.811 6.067 -5.610 1.00 97.94 80 ALA A CA 1
ATOM 674 C C . ALA A 1 80 ? 2.309 5.864 -5.525 1.00 97.94 80 ALA A C 1
ATOM 676 O O . ALA A 1 80 ? 1.586 6.273 -6.431 1.00 97.94 80 ALA A O 1
ATOM 677 N N . THR A 1 81 ? 1.830 5.264 -4.439 1.00 98.31 81 THR A N 1
ATOM 678 C CA . THR A 1 81 ? 0.393 5.241 -4.170 1.00 98.31 81 THR A CA 1
ATOM 679 C C . THR A 1 81 ? -0.138 6.664 -4.075 1.00 98.31 81 THR A C 1
ATOM 681 O O . THR A 1 81 ? 0.549 7.564 -3.580 1.00 98.31 81 THR A O 1
ATOM 684 N N . ARG A 1 82 ? -1.396 6.853 -4.470 1.00 97.38 82 ARG A N 1
ATOM 685 C CA . ARG A 1 82 ? -2.171 7.973 -3.933 1.00 97.38 82 ARG A CA 1
ATOM 686 C C . ARG A 1 82 ? -2.253 7.849 -2.417 1.00 97.38 82 ARG A C 1
ATOM 688 O O . ARG A 1 82 ? -2.084 6.755 -1.866 1.00 97.38 82 ARG A O 1
ATOM 695 N N . ASP A 1 83 ? -2.503 8.970 -1.757 1.00 96.56 83 ASP A N 1
ATOM 696 C CA . ASP A 1 83 ? -2.696 8.962 -0.315 1.00 96.56 83 ASP A CA 1
ATOM 697 C C . ASP A 1 83 ? -3.906 8.080 0.012 1.00 96.56 83 ASP A C 1
ATOM 699 O O . ASP A 1 83 ? -5.012 8.292 -0.491 1.00 96.56 83 ASP A O 1
ATOM 703 N N . PHE A 1 84 ? -3.684 7.067 0.842 1.00 96.00 84 PHE A N 1
ATOM 704 C CA . PHE A 1 84 ? -4.747 6.232 1.387 1.00 96.00 84 PHE A CA 1
ATOM 705 C C . PHE A 1 84 ? -4.960 6.582 2.850 1.00 96.00 84 PHE A C 1
ATOM 707 O O . PHE A 1 84 ? -4.029 6.982 3.543 1.00 96.00 84 PHE A O 1
ATOM 714 N N . TYR A 1 85 ? -6.185 6.427 3.340 1.00 94.56 85 TYR A N 1
ATOM 715 C CA . TYR A 1 85 ? -6.528 6.812 4.702 1.00 94.56 85 TYR A CA 1
ATOM 716 C C . TYR A 1 85 ? -6.868 5.583 5.524 1.00 94.56 85 TYR A C 1
ATOM 718 O O . TYR A 1 85 ? -7.664 4.744 5.109 1.00 94.56 85 TYR A O 1
ATOM 726 N N . ILE A 1 86 ? -6.274 5.500 6.707 1.00 93.12 86 ILE A N 1
ATOM 727 C CA . ILE A 1 86 ? -6.590 4.480 7.698 1.00 93.12 86 ILE A CA 1
ATOM 728 C C . ILE A 1 86 ? -7.234 5.152 8.902 1.00 93.12 86 ILE A C 1
ATOM 730 O O . ILE A 1 86 ? -6.802 6.221 9.337 1.00 93.12 86 ILE A O 1
ATOM 734 N N . GLN A 1 87 ? -8.271 4.518 9.443 1.00 92.38 87 GLN A N 1
ATOM 735 C CA . GLN A 1 87 ? -8.901 4.921 10.695 1.00 92.38 87 GLN A CA 1
ATOM 736 C C . GLN A 1 87 ? -8.269 4.126 11.848 1.00 92.38 87 GLN A C 1
ATOM 738 O O . GLN A 1 87 ? -8.566 2.932 11.982 1.00 92.38 87 GLN A O 1
ATOM 743 N N . PRO A 1 88 ? -7.426 4.739 12.702 1.00 90.31 88 PRO A N 1
ATOM 744 C CA . PRO A 1 88 ? -6.678 3.994 13.711 1.00 90.31 88 PRO A CA 1
ATOM 745 C C . PRO A 1 88 ? -7.559 3.411 14.812 1.00 90.31 88 PRO A C 1
ATOM 747 O O . PRO A 1 88 ? -7.276 2.331 15.327 1.00 90.31 88 PRO A O 1
ATOM 750 N N . PHE A 1 89 ? -8.658 4.095 15.130 1.00 89.31 89 PHE A N 1
ATOM 751 C CA . PHE A 1 89 ? -9.658 3.630 16.081 1.00 89.31 89 PHE A CA 1
ATOM 752 C C . PHE A 1 89 ? -11.050 3.679 15.459 1.00 89.31 89 PHE A C 1
ATOM 754 O O . PHE A 1 89 ? -11.536 4.752 15.097 1.00 89.31 89 PHE A O 1
ATOM 761 N N . SER A 1 90 ? -11.679 2.512 15.355 1.00 86.50 90 SER A N 1
ATOM 762 C CA . SER A 1 90 ? -13.088 2.368 15.008 1.00 86.50 90 SER A CA 1
ATOM 763 C C . SER A 1 90 ? -13.890 2.060 16.267 1.00 86.50 90 SER A C 1
ATOM 765 O O . SER A 1 90 ? -13.534 1.155 17.021 1.00 86.50 90 SER A O 1
ATOM 767 N N . THR A 1 91 ? -15.006 2.762 16.464 1.00 83.75 91 THR A N 1
ATOM 768 C CA . THR A 1 91 ? -15.935 2.505 17.576 1.00 83.75 91 THR A CA 1
ATOM 769 C C . THR A 1 91 ? -16.519 1.090 17.524 1.00 83.75 91 THR A C 1
ATOM 771 O O . THR A 1 91 ? -16.807 0.510 18.565 1.00 83.75 91 THR A O 1
ATOM 774 N N . HIS A 1 92 ? -16.670 0.518 1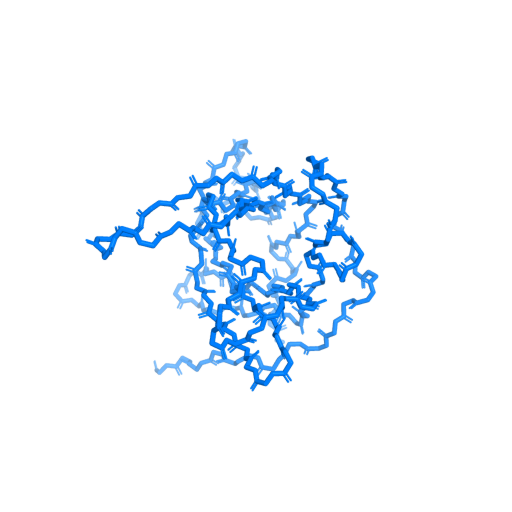6.324 1.00 84.62 92 HIS A N 1
ATOM 775 C CA . HIS A 1 92 ? -17.288 -0.796 16.126 1.00 84.62 92 HIS A CA 1
ATOM 776 C C . HIS A 1 92 ? -16.272 -1.937 16.043 1.00 84.62 92 HIS A C 1
ATOM 778 O O . HIS A 1 92 ? -16.549 -3.033 16.519 1.00 84.62 92 HIS A O 1
ATOM 784 N N . PHE A 1 93 ? -15.106 -1.689 15.438 1.00 86.81 93 PHE A N 1
ATOM 785 C CA . PHE A 1 93 ? -14.129 -2.740 15.119 1.00 86.81 93 PHE A CA 1
ATOM 786 C C . PHE A 1 93 ? -12.817 -2.629 15.901 1.00 86.81 93 PHE A C 1
ATOM 788 O O . PHE A 1 93 ? -11.896 -3.410 15.671 1.00 86.81 93 PHE A O 1
ATOM 795 N N . GLY A 1 94 ? -12.716 -1.661 16.812 1.00 88.38 94 GLY A N 1
ATOM 796 C CA . GLY A 1 94 ? -11.554 -1.483 17.671 1.00 88.38 94 GLY A CA 1
ATOM 797 C C . GLY A 1 94 ? -10.351 -0.851 16.970 1.00 88.38 94 GLY A C 1
ATOM 798 O O . GLY A 1 94 ? -10.462 -0.133 15.963 1.00 88.38 94 GLY A O 1
ATOM 799 N N . ARG A 1 95 ? -9.178 -1.073 17.566 1.00 91.19 95 ARG A N 1
ATOM 800 C CA . ARG A 1 95 ? -7.906 -0.483 17.133 1.00 91.19 95 ARG A CA 1
ATOM 801 C C . ARG A 1 95 ? -7.294 -1.280 15.984 1.00 91.19 95 ARG A C 1
ATOM 803 O O . ARG A 1 95 ? -7.506 -2.482 15.860 1.00 91.19 95 ARG A O 1
ATOM 810 N N . ILE A 1 96 ? -6.551 -0.583 15.131 1.00 93.06 96 ILE A N 1
ATOM 811 C CA . ILE A 1 96 ? -5.681 -1.234 14.149 1.00 93.06 96 ILE A CA 1
ATOM 812 C C . ILE A 1 96 ? -4.445 -1.792 14.847 1.00 93.06 96 ILE A C 1
ATOM 814 O O . ILE A 1 96 ? -3.820 -1.100 15.648 1.00 93.06 96 ILE A O 1
ATOM 818 N N . ASN A 1 97 ? -4.086 -3.021 14.493 1.00 91.56 97 ASN A N 1
ATOM 819 C CA . ASN A 1 97 ? -2.970 -3.753 15.084 1.00 91.56 97 ASN A CA 1
ATOM 820 C C . ASN A 1 97 ? -1.778 -3.838 14.133 1.00 91.56 97 ASN A C 1
ATOM 822 O O . ASN A 1 97 ? -0.629 -3.837 14.563 1.00 91.56 97 ASN A O 1
ATOM 826 N N . CYS A 1 98 ? -2.052 -3.916 12.833 1.00 92.75 98 CYS A N 1
ATOM 827 C CA . CYS A 1 98 ? -1.032 -3.999 11.802 1.00 92.75 98 CYS A CA 1
ATOM 828 C C . CYS A 1 98 ? -1.619 -3.543 10.468 1.00 92.75 98 CYS A C 1
ATOM 830 O O . CYS A 1 98 ? -2.767 -3.860 10.143 1.00 92.75 98 CYS A O 1
ATOM 832 N N . VAL A 1 99 ? -0.817 -2.843 9.672 1.00 94.44 99 VAL A N 1
ATOM 833 C CA . VAL A 1 99 ? -1.120 -2.591 8.265 1.00 94.44 99 VAL A CA 1
ATOM 834 C C . VAL A 1 99 ? -0.093 -3.331 7.429 1.00 94.44 99 VAL A C 1
ATOM 836 O O . VAL A 1 99 ? 1.109 -3.094 7.550 1.00 94.44 99 VAL A O 1
ATOM 839 N N . LYS A 1 100 ? -0.573 -4.224 6.567 1.00 95.56 100 LYS A N 1
ATOM 840 C CA . LYS A 1 100 ? 0.247 -4.889 5.557 1.00 95.56 100 LYS A CA 1
ATOM 841 C C . LYS A 1 100 ? -0.153 -4.437 4.171 1.00 95.56 100 LYS A C 1
ATOM 843 O O . LYS A 1 100 ? -1.253 -3.926 3.963 1.00 95.56 100 LYS A O 1
ATOM 848 N N . PHE A 1 101 ? 0.715 -4.689 3.208 1.00 96.38 101 PHE A N 1
ATOM 849 C CA . PHE A 1 101 ? 0.377 -4.523 1.810 1.00 96.38 101 PHE A CA 1
ATOM 850 C C . PHE A 1 101 ? 0.956 -5.634 0.949 1.00 96.38 101 PHE A C 1
ATOM 852 O O . PHE A 1 101 ? 1.967 -6.247 1.266 1.00 96.38 101 PHE A O 1
ATOM 859 N N . SER A 1 102 ? 0.296 -5.878 -0.168 1.00 96.62 102 SER A N 1
ATOM 860 C CA . SER A 1 102 ? 0.831 -6.621 -1.308 1.00 96.62 102 SER A CA 1
ATOM 861 C C . SER A 1 102 ? 0.626 -5.764 -2.550 1.00 96.62 102 SER A C 1
ATOM 863 O O . SER A 1 102 ? -0.024 -4.720 -2.482 1.00 96.62 102 SER A O 1
ATOM 865 N N . PHE A 1 103 ? 1.184 -6.157 -3.683 1.00 96.44 103 PHE A N 1
ATOM 866 C CA . PHE A 1 103 ? 1.025 -5.391 -4.914 1.00 96.44 103 PHE A CA 1
ATOM 867 C C . PHE A 1 103 ? 0.831 -6.305 -6.115 1.00 96.44 103 PHE A C 1
ATOM 869 O O . PHE A 1 103 ? 1.132 -7.495 -6.067 1.00 96.44 103 PHE A O 1
ATOM 876 N N . ILE A 1 104 ? 0.268 -5.746 -7.178 1.00 96.12 104 ILE A N 1
ATOM 877 C CA . ILE A 1 104 ? -0.014 -6.437 -8.431 1.00 96.12 104 ILE A CA 1
ATOM 878 C C . ILE A 1 104 ? 0.595 -5.594 -9.541 1.00 96.12 104 ILE A C 1
ATOM 880 O O . ILE A 1 104 ? 0.248 -4.419 -9.693 1.00 96.12 104 ILE A O 1
ATOM 884 N N . VAL A 1 105 ? 1.509 -6.194 -10.297 1.00 96.12 105 VAL A N 1
ATOM 885 C CA . VAL A 1 105 ? 2.060 -5.596 -11.511 1.00 96.12 105 VAL A CA 1
ATOM 886 C C . VAL A 1 105 ? 1.179 -6.003 -12.680 1.00 96.12 105 VAL A C 1
ATOM 888 O O . VAL A 1 105 ? 0.920 -7.185 -12.890 1.00 96.12 105 VAL A O 1
ATOM 891 N N . HIS A 1 106 ? 0.724 -5.013 -13.436 1.00 94.62 106 HIS A N 1
ATOM 892 C CA . HIS A 1 106 ? 0.007 -5.213 -14.684 1.00 94.62 106 HIS A CA 1
ATOM 893 C C . HIS A 1 106 ? 0.955 -4.954 -15.849 1.00 94.62 106 HIS A C 1
ATOM 895 O O . HIS A 1 106 ? 1.468 -3.840 -15.984 1.00 94.62 106 HIS A O 1
ATOM 901 N N . LEU A 1 107 ? 1.183 -5.969 -16.679 1.00 93.38 107 LEU A N 1
ATOM 902 C CA . LEU A 1 107 ? 2.080 -5.891 -17.829 1.00 93.38 107 LEU A CA 1
ATOM 903 C C . LEU A 1 107 ? 1.543 -6.761 -18.962 1.00 93.38 107 LEU A C 1
ATOM 905 O O . LEU A 1 107 ? 1.364 -7.957 -18.773 1.00 93.38 107 LEU A O 1
ATOM 909 N N . GLY A 1 108 ? 1.324 -6.165 -20.138 1.00 88.06 108 GLY A N 1
ATOM 910 C CA . GLY A 1 108 ? 0.917 -6.910 -21.335 1.00 88.06 108 GLY A CA 1
ATOM 911 C C . GLY A 1 108 ? -0.317 -7.785 -21.104 1.00 88.06 108 GLY A C 1
ATOM 912 O O . GLY A 1 108 ? -0.254 -8.975 -21.361 1.00 88.06 108 GLY A O 1
ATOM 913 N N . GLU A 1 109 ? -1.386 -7.202 -20.552 1.00 86.06 109 GLU A N 1
ATOM 914 C CA . GLU A 1 109 ? -2.647 -7.876 -20.170 1.00 86.06 109 GLU A CA 1
ATOM 915 C C . GLU A 1 109 ? -2.553 -8.882 -19.013 1.00 86.06 109 GLU A C 1
ATOM 917 O O . GLU A 1 109 ? -3.583 -9.315 -18.501 1.00 86.06 109 GLU A O 1
ATOM 922 N N . HIS A 1 110 ? -1.354 -9.154 -18.502 1.00 90.19 110 HIS A N 1
ATOM 923 C CA . HIS A 1 110 ? -1.173 -10.032 -17.356 1.00 90.19 110 HIS A CA 1
ATOM 924 C C . HIS A 1 110 ? -1.271 -9.288 -16.027 1.00 90.19 110 HIS A C 1
ATOM 926 O O . HIS A 1 110 ? -0.793 -8.157 -15.888 1.00 90.19 110 HIS A O 1
ATOM 932 N N . ALA A 1 111 ? -1.848 -9.950 -15.024 1.00 92.88 111 ALA A N 1
ATOM 933 C CA . ALA A 1 111 ? -1.869 -9.483 -13.640 1.00 92.88 111 ALA A CA 1
ATOM 934 C C . ALA A 1 111 ? -0.969 -10.380 -12.783 1.00 92.88 111 ALA A C 1
ATOM 936 O O . ALA A 1 111 ? -1.316 -11.514 -12.454 1.00 92.88 111 ALA A O 1
ATOM 937 N N . ILE A 1 112 ? 0.195 -9.858 -12.407 1.00 94.06 112 ILE A N 1
ATOM 938 C CA . ILE A 1 112 ? 1.262 -10.594 -11.731 1.00 94.06 112 ILE A CA 1
ATOM 939 C C . ILE A 1 112 ? 1.270 -10.174 -10.253 1.00 94.06 112 ILE A C 1
ATOM 941 O O . ILE A 1 112 ? 1.658 -9.044 -9.948 1.00 94.06 112 ILE A O 1
ATOM 945 N N . PRO A 1 113 ? 0.821 -11.026 -9.314 1.00 94.75 113 PRO A N 1
ATOM 946 C CA . PRO A 1 113 ? 0.771 -10.679 -7.899 1.00 94.75 113 PRO A CA 1
ATOM 947 C C . PRO A 1 113 ? 2.151 -10.785 -7.242 1.00 94.75 113 PRO A C 1
ATOM 949 O O . PRO A 1 113 ? 2.985 -11.611 -7.624 1.00 94.75 113 PRO A O 1
ATOM 952 N N . SER A 1 114 ? 2.375 -9.974 -6.209 1.00 94.56 114 SER A N 1
ATOM 953 C CA . SER A 1 114 ? 3.552 -10.081 -5.352 1.00 94.56 114 SER A CA 1
ATOM 954 C C . SER A 1 114 ? 3.573 -11.430 -4.648 1.00 94.56 114 SER A C 1
ATOM 956 O O . SER A 1 114 ? 2.539 -11.941 -4.201 1.00 94.56 114 SER A O 1
ATOM 958 N N . ARG A 1 115 ? 4.765 -12.009 -4.524 1.00 93.69 115 ARG A N 1
ATOM 959 C CA . ARG A 1 115 ? 5.008 -13.222 -3.744 1.00 93.69 115 ARG A CA 1
ATOM 960 C C . ARG A 1 115 ? 4.725 -12.992 -2.268 1.00 93.69 115 ARG A C 1
ATOM 962 O O . ARG A 1 115 ? 4.242 -13.908 -1.600 1.00 93.69 115 ARG A O 1
ATOM 969 N N . ASN A 1 116 ? 5.041 -11.800 -1.762 1.00 94.19 116 ASN A N 1
ATOM 970 C CA . ASN A 1 116 ? 4.959 -11.488 -0.341 1.00 94.19 116 ASN A CA 1
ATOM 971 C C . ASN A 1 116 ? 3.925 -10.392 -0.024 1.00 94.19 116 ASN A C 1
ATOM 973 O O . ASN A 1 116 ? 3.583 -9.546 -0.854 1.00 94.19 116 ASN A O 1
ATOM 977 N N . GLU A 1 117 ? 3.428 -10.438 1.206 1.00 94.25 117 GLU A N 1
ATOM 978 C CA . GLU A 1 117 ? 2.841 -9.326 1.939 1.00 94.25 117 GLU A CA 1
ATOM 979 C C . GLU A 1 117 ? 3.920 -8.691 2.814 1.00 94.25 117 GLU A C 1
ATOM 981 O O . GLU A 1 117 ? 4.607 -9.382 3.567 1.00 94.25 117 GLU A O 1
ATOM 986 N N . TYR A 1 118 ? 4.018 -7.375 2.747 1.00 94.81 118 TYR A N 1
ATOM 987 C CA . TYR A 1 118 ? 4.985 -6.540 3.437 1.00 94.81 118 TYR A CA 1
ATOM 988 C C . TYR A 1 118 ? 4.311 -5.828 4.604 1.00 94.81 118 TYR A C 1
ATOM 990 O O . TYR A 1 118 ? 3.139 -5.453 4.506 1.00 94.81 118 TYR A O 1
ATOM 998 N N . ILE A 1 119 ? 5.031 -5.624 5.706 1.00 93.62 119 ILE A N 1
ATOM 999 C CA . ILE A 1 119 ? 4.537 -4.784 6.798 1.00 93.62 119 ILE A CA 1
ATOM 1000 C C . ILE A 1 119 ? 4.720 -3.329 6.377 1.00 93.62 119 ILE A C 1
ATOM 1002 O O . ILE A 1 119 ? 5.838 -2.877 6.151 1.00 93.62 119 ILE A O 1
ATOM 1006 N N . PHE A 1 120 ? 3.607 -2.609 6.252 1.00 93.62 120 PHE A N 1
ATOM 1007 C CA . PHE A 1 120 ? 3.649 -1.160 6.129 1.00 93.62 120 PHE A CA 1
ATOM 1008 C C . PHE A 1 120 ? 3.908 -0.554 7.504 1.00 93.62 120 PHE A C 1
ATOM 1010 O O . PHE A 1 120 ? 4.828 0.227 7.652 1.00 93.62 120 PHE A O 1
ATOM 1017 N N . MET A 1 121 ? 3.109 -0.919 8.512 1.00 90.69 121 MET A N 1
ATOM 1018 C CA . MET A 1 121 ? 3.247 -0.396 9.874 1.00 90.69 121 MET A CA 1
ATOM 1019 C C . MET A 1 121 ? 2.840 -1.450 10.899 1.00 90.69 121 MET A C 1
ATOM 1021 O O . MET A 1 121 ? 1.838 -2.157 10.716 1.00 90.69 121 MET A O 1
ATOM 1025 N N . ASP A 1 122 ? 3.591 -1.524 11.990 1.00 86.94 122 ASP A N 1
ATOM 1026 C CA . ASP A 1 122 ? 3.269 -2.362 13.141 1.00 86.94 122 ASP A CA 1
ATOM 1027 C C . ASP A 1 122 ? 2.461 -1.615 14.215 1.00 86.94 122 ASP A C 1
ATOM 1029 O O . ASP A 1 122 ? 2.199 -0.415 14.124 1.00 86.94 122 ASP A O 1
ATOM 1033 N N . TRP A 1 123 ? 2.044 -2.337 15.256 1.00 85.25 123 TRP A N 1
ATOM 1034 C CA . TRP A 1 123 ? 1.247 -1.778 16.347 1.00 85.25 123 TRP A CA 1
ATOM 1035 C C . TRP A 1 123 ? 1.875 -0.535 16.984 1.00 85.25 123 TRP A C 1
ATOM 1037 O O . TRP A 1 123 ? 1.164 0.437 17.232 1.00 85.25 123 TRP A O 1
ATOM 1047 N N . HIS A 1 124 ? 3.184 -0.542 17.247 1.00 84.31 124 HIS A N 1
ATOM 1048 C CA . HIS A 1 124 ? 3.847 0.559 17.943 1.00 84.31 124 HIS A CA 1
ATOM 1049 C C . HIS A 1 124 ? 3.816 1.831 17.097 1.00 84.31 124 HIS A C 1
ATOM 1051 O O . HIS A 1 124 ? 3.428 2.895 17.582 1.00 84.31 124 HIS A O 1
ATOM 1057 N N . GLN A 1 125 ? 4.129 1.692 15.812 1.00 83.81 125 GLN A N 1
ATOM 1058 C CA . GLN A 1 125 ? 4.091 2.780 14.840 1.00 83.81 125 GLN A CA 1
ATOM 1059 C C . GLN A 1 125 ? 2.677 3.350 14.667 1.00 83.81 125 GLN A C 1
ATOM 1061 O O . GLN A 1 125 ? 2.474 4.563 14.565 1.00 83.81 125 GLN A O 1
ATOM 1066 N N . LEU A 1 126 ? 1.656 2.496 14.696 1.00 84.38 126 LEU A N 1
ATOM 1067 C CA . LEU A 1 126 ? 0.268 2.926 14.524 1.00 84.38 126 LEU A CA 1
ATOM 1068 C C . LEU A 1 126 ? -0.266 3.742 15.712 1.00 84.38 126 LEU A C 1
ATOM 1070 O O . LEU A 1 126 ? -1.141 4.590 15.504 1.00 84.38 126 LEU A O 1
ATOM 1074 N N . GLN A 1 127 ? 0.266 3.529 16.921 1.00 82.44 127 GLN A N 1
ATOM 1075 C CA . GLN A 1 127 ? -0.098 4.295 18.121 1.00 82.44 127 GLN A CA 1
ATOM 1076 C C . GLN A 1 127 ? 0.679 5.613 18.258 1.00 82.44 127 GLN A C 1
ATOM 1078 O O . GLN A 1 127 ? 0.188 6.538 18.906 1.00 82.44 127 GLN A O 1
ATOM 1083 N N . ASP A 1 128 ? 1.860 5.729 17.648 1.00 84.75 128 ASP A N 1
ATOM 1084 C CA . ASP A 1 128 ? 2.618 6.979 17.643 1.00 84.75 128 ASP A CA 1
ATOM 1085 C C . ASP A 1 128 ? 1.984 7.998 16.682 1.00 84.75 128 ASP A C 1
ATOM 1087 O O . ASP A 1 128 ? 1.839 7.754 15.482 1.00 84.75 128 ASP A O 1
ATOM 1091 N N . GLY A 1 129 ? 1.596 9.154 17.222 1.00 81.31 129 GLY A N 1
ATOM 1092 C CA . GLY A 1 129 ? 0.938 10.225 16.480 1.00 81.31 129 GLY A CA 1
ATOM 1093 C C . GLY A 1 129 ? 1.847 11.101 15.638 1.00 81.31 129 GLY A C 1
ATOM 1094 O O . GLY A 1 129 ? 1.336 11.976 14.935 1.00 81.31 129 GLY A O 1
ATOM 1095 N N . GLN A 1 130 ? 3.158 10.883 15.691 1.00 88.69 130 GLN A N 1
ATOM 1096 C CA . GLN A 1 130 ? 4.109 11.607 14.865 1.00 88.69 130 GLN A CA 1
ATOM 1097 C C . GLN A 1 130 ? 4.095 11.131 13.409 1.00 88.69 130 GLN A C 1
ATOM 1099 O O . GLN A 1 130 ? 3.651 10.028 13.071 1.00 88.69 130 GLN A O 1
ATOM 1104 N N . HIS A 1 131 ? 4.600 12.001 12.535 1.00 89.12 131 HIS A N 1
ATOM 1105 C CA . HIS A 1 131 ? 4.908 11.640 11.158 1.00 89.12 131 HIS A CA 1
ATOM 1106 C C . HIS A 1 131 ? 6.017 10.592 11.140 1.00 89.12 131 HIS A C 1
ATOM 1108 O O . HIS A 1 131 ? 7.059 10.769 11.769 1.00 89.12 131 HIS A O 1
ATOM 1114 N N . GLN A 1 132 ? 5.786 9.512 10.403 1.00 89.62 132 GLN A N 1
ATOM 1115 C CA . GLN A 1 132 ? 6.683 8.370 10.350 1.00 89.62 132 GLN A CA 1
ATOM 1116 C C . GLN A 1 132 ? 7.091 8.053 8.922 1.00 89.62 132 GLN A C 1
ATOM 1118 O O . GLN A 1 132 ? 6.315 8.156 7.968 1.00 89.62 132 GLN A O 1
ATOM 1123 N N . HIS A 1 133 ? 8.348 7.653 8.814 1.00 89.69 133 HIS A N 1
ATOM 1124 C CA . HIS A 1 133 ? 9.051 7.386 7.580 1.00 89.69 133 HIS A CA 1
ATOM 1125 C C . HIS A 1 133 ? 9.909 6.151 7.791 1.00 89.69 133 HIS A C 1
ATOM 1127 O O . HIS A 1 133 ? 10.631 6.080 8.785 1.00 89.69 133 HIS A O 1
ATOM 1133 N N . HIS A 1 134 ? 9.862 5.201 6.866 1.00 85.75 134 HIS A N 1
ATOM 1134 C CA . HIS A 1 134 ? 10.787 4.077 6.908 1.00 85.75 134 HIS A CA 1
ATOM 1135 C C . HIS A 1 134 ? 11.053 3.518 5.516 1.00 85.75 134 HIS A C 1
ATOM 1137 O O . HIS A 1 134 ? 10.218 3.589 4.608 1.00 85.75 134 HIS A O 1
ATOM 1143 N N . SER A 1 135 ? 12.243 2.945 5.374 1.00 89.00 135 SER A N 1
ATOM 1144 C CA . SER A 1 135 ? 12.590 2.137 4.216 1.00 89.00 135 SER A CA 1
ATOM 1145 C C . SER A 1 135 ? 11.816 0.826 4.253 1.00 89.00 135 SER A C 1
ATOM 1147 O O . SER A 1 135 ? 11.640 0.218 5.311 1.00 89.00 135 SER A O 1
ATOM 1149 N N . MET A 1 136 ? 11.368 0.387 3.084 1.00 87.12 136 MET A N 1
ATOM 1150 C CA . MET A 1 136 ? 10.720 -0.907 2.918 1.00 87.12 136 MET A CA 1
ATOM 1151 C C . MET A 1 136 ? 11.782 -1.983 2.723 1.00 87.12 136 MET A C 1
ATOM 1153 O O . MET A 1 136 ? 12.685 -1.847 1.893 1.00 87.12 136 MET A O 1
ATOM 1157 N N . THR A 1 137 ? 11.674 -3.058 3.493 1.00 80.00 137 THR A N 1
ATOM 1158 C CA . THR A 1 137 ? 12.566 -4.214 3.411 1.00 80.00 137 THR A CA 1
ATOM 1159 C C . THR A 1 137 ? 11.735 -5.489 3.306 1.00 80.00 137 THR A C 1
ATOM 1161 O O . THR A 1 137 ? 10.534 -5.499 3.576 1.00 80.00 137 THR A O 1
ATOM 1164 N N . ASP A 1 138 ? 12.383 -6.584 2.913 1.00 82.19 138 ASP A N 1
ATOM 1165 C CA . ASP A 1 138 ? 11.775 -7.917 2.971 1.00 82.19 138 ASP A CA 1
ATOM 1166 C C . ASP A 1 138 ? 11.732 -8.466 4.415 1.00 82.19 138 ASP A C 1
ATOM 1168 O O . ASP A 1 138 ? 11.290 -9.593 4.652 1.00 82.19 138 ASP A O 1
ATOM 1172 N N . GLU A 1 139 ? 12.208 -7.692 5.395 1.00 75.94 139 GLU A N 1
ATOM 1173 C CA . GLU A 1 139 ? 12.207 -8.074 6.800 1.00 75.94 139 GLU A CA 1
ATOM 1174 C C . GLU A 1 139 ? 10.760 -8.162 7.298 1.00 75.94 139 GLU A C 1
ATOM 1176 O O . GLU A 1 139 ? 9.950 -7.261 7.094 1.00 75.94 139 GLU A O 1
ATOM 1181 N N . HIS A 1 140 ? 10.408 -9.298 7.901 1.00 75.94 140 HIS A N 1
ATOM 1182 C CA . HIS A 1 140 ? 9.036 -9.640 8.302 1.00 75.94 140 HIS A CA 1
ATOM 1183 C C . HIS A 1 140 ? 8.015 -9.775 7.156 1.00 75.94 140 HIS A C 1
ATOM 1185 O O . HIS A 1 140 ? 6.810 -9.868 7.417 1.00 75.94 140 HIS A O 1
ATOM 1191 N N . ALA A 1 141 ? 8.467 -9.856 5.900 1.00 87.00 141 ALA A N 1
ATOM 1192 C CA . ALA A 1 141 ? 7.593 -10.179 4.783 1.00 87.00 141 ALA A CA 1
ATOM 1193 C C . ALA A 1 141 ? 7.001 -11.591 4.952 1.00 87.00 141 ALA A C 1
ATOM 1195 O O . ALA A 1 141 ? 7.697 -12.564 5.249 1.00 87.00 141 ALA A O 1
ATOM 1196 N N . THR A 1 142 ? 5.690 -11.712 4.761 1.00 90.31 142 THR A N 1
ATOM 1197 C CA . THR A 1 142 ? 4.946 -12.975 4.891 1.00 90.31 142 THR A CA 1
ATOM 1198 C C . THR A 1 142 ? 4.434 -13.445 3.531 1.00 90.31 142 THR A C 1
ATOM 1200 O O . THR A 1 142 ? 4.161 -12.602 2.687 1.00 90.31 142 THR A O 1
ATOM 1203 N N . PRO A 1 143 ? 4.255 -14.752 3.269 1.00 90.38 143 PRO A N 1
ATOM 1204 C CA . PRO A 1 143 ? 3.769 -15.212 1.967 1.00 90.38 143 PRO A CA 1
ATOM 1205 C C . PRO A 1 143 ? 2.393 -14.632 1.605 1.00 90.38 143 PRO A C 1
ATOM 1207 O O . PRO A 1 143 ? 1.449 -14.721 2.393 1.00 90.38 143 PRO A O 1
ATOM 1210 N N . ASN A 1 144 ? 2.261 -14.098 0.391 1.00 88.88 144 ASN A N 1
ATOM 1211 C CA . ASN A 1 144 ? 0.997 -13.602 -0.138 1.00 88.88 144 ASN A CA 1
ATOM 1212 C C . ASN A 1 144 ? 0.135 -14.760 -0.655 1.00 88.88 144 ASN A C 1
ATOM 1214 O O . ASN A 1 144 ? 0.559 -15.597 -1.464 1.00 88.88 144 ASN A O 1
ATOM 1218 N N . ARG A 1 145 ? -1.119 -14.795 -0.205 1.00 83.62 145 ARG A N 1
ATOM 1219 C CA . ARG A 1 145 ? -2.117 -15.780 -0.646 1.00 83.62 145 ARG A CA 1
ATOM 1220 C C . ARG A 1 145 ? -2.982 -15.289 -1.803 1.00 83.62 145 ARG A C 1
ATOM 1222 O O . ARG A 1 145 ? -3.752 -16.082 -2.331 1.00 83.62 145 ARG A O 1
ATOM 1229 N N . HIS A 1 146 ? -2.863 -14.023 -2.203 1.00 78.06 146 HIS A N 1
ATOM 1230 C CA . HIS A 1 146 ? -3.587 -13.495 -3.353 1.00 78.06 146 HIS A CA 1
ATOM 1231 C C . HIS A 1 146 ? -3.189 -14.253 -4.627 1.00 78.06 146 HIS A C 1
ATOM 1233 O O . HIS A 1 146 ? -2.012 -14.561 -4.844 1.00 78.06 146 HIS A O 1
ATOM 1239 N N . ARG A 1 147 ? -4.182 -14.599 -5.443 1.00 76.69 147 ARG A N 1
ATOM 1240 C CA . ARG A 1 147 ? -4.009 -15.291 -6.721 1.00 76.69 147 ARG A CA 1
ATOM 1241 C C . ARG A 1 147 ? -4.802 -14.535 -7.769 1.00 76.69 147 ARG A C 1
ATOM 1243 O O . ARG A 1 147 ? -5.947 -14.167 -7.522 1.00 76.69 147 ARG A O 1
ATOM 1250 N N . THR A 1 148 ? -4.177 -14.311 -8.911 1.00 72.00 148 THR A N 1
ATOM 1251 C CA . THR A 1 148 ? -4.840 -13.825 -10.112 1.00 72.00 148 THR A CA 1
ATOM 1252 C C . THR A 1 148 ? -5.216 -15.039 -10.957 1.00 72.00 148 THR A C 1
ATOM 1254 O O . THR A 1 148 ? -4.481 -16.027 -11.009 1.00 72.00 148 THR A O 1
ATOM 1257 N N . HIS A 1 149 ? -6.397 -14.991 -11.560 1.00 69.62 149 HIS A N 1
ATOM 1258 C CA . HIS A 1 149 ? -6.848 -15.970 -12.538 1.00 69.62 149 HIS A CA 1
ATOM 1259 C C . HIS A 1 149 ? -7.090 -15.208 -13.833 1.00 69.62 149 HIS A C 1
ATOM 1261 O O . HIS A 1 149 ? -7.911 -14.292 -13.857 1.00 69.62 149 HIS A O 1
ATOM 1267 N N . GLU A 1 150 ? -6.341 -15.553 -14.871 1.00 63.03 150 GLU A N 1
ATOM 1268 C CA . GLU A 1 150 ? -6.601 -15.083 -16.229 1.00 63.03 150 GLU A CA 1
ATOM 1269 C C . GLU A 1 150 ? -7.620 -16.042 -16.860 1.00 63.03 150 GLU A C 1
ATOM 1271 O O . GLU A 1 150 ? -7.548 -17.252 -16.621 1.00 63.03 150 GLU A O 1
ATOM 1276 N N . ILE A 1 151 ? -8.614 -15.489 -17.561 1.00 54.38 151 ILE A N 1
ATOM 1277 C CA . ILE A 1 151 ? -9.680 -16.239 -18.250 1.00 54.38 151 ILE A CA 1
ATOM 1278 C C . ILE A 1 151 ? -9.313 -16.354 -19.723 1.00 54.38 151 ILE A C 1
ATOM 1280 O O . ILE A 1 151 ? -8.921 -15.311 -20.289 1.00 54.38 151 ILE A O 1
#

Secondary structure (DSSP, 8-state):
---GGGTEEEEEEEE---EEEE-TT--EEEEEEEEEEEEESS-TT-EEEEEEEEEESS-EEEEEEEEEEES--SS-EEEEEPPEEE-SEETTTEEEEEEEEEEEEEETTEEEE-SEEEEEE-HHHHH--S-EEEE--STT-EE--------

Radius of gyration: 16.15 Å; chains: 1; bounding box: 37×33×40 Å

Foldseek 3Di:
DDAVVVFKDWWKKKKAFWDWDADPVRDIAIKIKMKIKMKTQAAPLKFKKKWKWFDFPPDIDIDIWGWDWDPHDGRITMIMTDIDMDGQQDPVGGGTAFMKMWM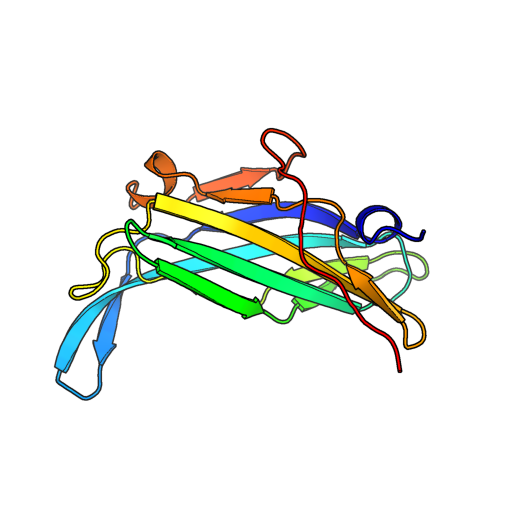WIQHPNDTHTHQWIFTNDGRVRSPDRHIDMDTTDCVVTHGDPDDDDDD